Protein AF-A0A9W9LEV6-F1 (afdb_monomer_lite)

Organism: NCBI:txid69766

Radius of gyration: 28.65 Å; chains: 1; bounding box: 37×42×86 Å

Foldseek 3Di:
DDDDDDDDPPPPPDDPDPDPVCVVVPPPPDDDDPPDDDDPPQQLVVDDPVVCVVCVVVVHHSRVVSVVVVVVVVVPPPPDD

Secondary structure (DSSP, 8-state):
--PPP---------PPPPPGGGGG----SS---TTPPPPTT-GGGGS-HHHHHHHHHTT--HHHHHHHHHHHHHHTSS---

pLDDT: mean 73.55, std 15.84, range [41.47, 94.5]

Sequence (81 aa):
MFKKNKNSKSTTKEKPLPDPGYRWGITPSKPYDPDAKPGPDHPVHKIPAEKQEKMRAKGVNPVLKAEMDEAAKGEGASGAK

Structure (mmCIF, N/CA/C/O backbone):
data_AF-A0A9W9LEV6-F1
#
_entry.id   AF-A0A9W9LEV6-F1
#
loop_
_atom_site.group_PDB
_atom_site.id
_atom_site.type_symbol
_atom_site.label_atom_id
_atom_site.label_alt_id
_atom_site.label_comp_id
_atom_site.label_asym_id
_atom_site.label_entity_id
_atom_site.label_seq_id
_atom_site.pdbx_PDB_ins_code
_atom_site.Cartn_x
_atom_site.Cartn_y
_atom_site.Cartn_z
_atom_site.occupancy
_atom_site.B_iso_or_equiv
_atom_site.auth_seq_id
_atom_site.auth_comp_id
_atom_site.auth_asym_id
_atom_site.auth_atom_id
_atom_site.pdbx_PDB_model_num
ATOM 1 N N . MET A 1 1 ? 26.025 30.727 -73.023 1.00 50.06 1 MET A N 1
ATOM 2 C CA . MET A 1 1 ? 25.092 29.940 -72.184 1.00 50.06 1 MET A CA 1
ATOM 3 C C . MET A 1 1 ? 25.804 28.669 -71.737 1.00 50.06 1 MET A C 1
ATOM 5 O O . MET A 1 1 ? 26.048 27.820 -72.579 1.00 50.06 1 MET A O 1
ATOM 9 N N . PHE A 1 2 ? 26.177 28.541 -70.459 1.00 52.38 2 PHE A N 1
ATOM 10 C CA . PHE A 1 2 ? 26.825 27.333 -69.925 1.00 52.38 2 PHE A CA 1
ATOM 11 C C . PHE A 1 2 ? 26.104 26.869 -68.652 1.00 52.38 2 PHE A C 1
ATOM 13 O O . PHE A 1 2 ? 25.814 27.664 -67.758 1.00 52.38 2 PHE A O 1
ATOM 20 N N . LYS A 1 3 ? 25.728 25.585 -68.643 1.00 53.28 3 LYS A N 1
ATOM 21 C CA . LYS A 1 3 ? 24.884 24.918 -67.640 1.00 53.28 3 LYS A CA 1
ATOM 22 C C . LYS A 1 3 ? 25.627 24.784 -66.301 1.00 53.28 3 LYS A C 1
ATOM 24 O O . LYS A 1 3 ? 26.765 24.335 -66.269 1.00 53.28 3 LYS A O 1
ATOM 29 N N . LYS A 1 4 ? 24.962 25.142 -65.194 1.00 52.56 4 LYS A N 1
ATOM 30 C CA . LYS A 1 4 ? 25.432 24.896 -63.818 1.00 52.56 4 LYS A CA 1
ATOM 31 C C . LYS A 1 4 ? 25.304 23.403 -63.490 1.00 52.56 4 LYS A C 1
ATOM 33 O O . LYS A 1 4 ? 24.186 22.889 -63.459 1.00 52.56 4 LYS A O 1
ATOM 38 N N . ASN A 1 5 ? 26.420 22.734 -63.201 1.00 59.41 5 ASN A N 1
ATOM 39 C CA . ASN A 1 5 ? 26.416 21.372 -62.665 1.00 59.41 5 ASN A CA 1
ATOM 40 C C . ASN A 1 5 ? 26.037 21.379 -61.175 1.00 59.41 5 ASN A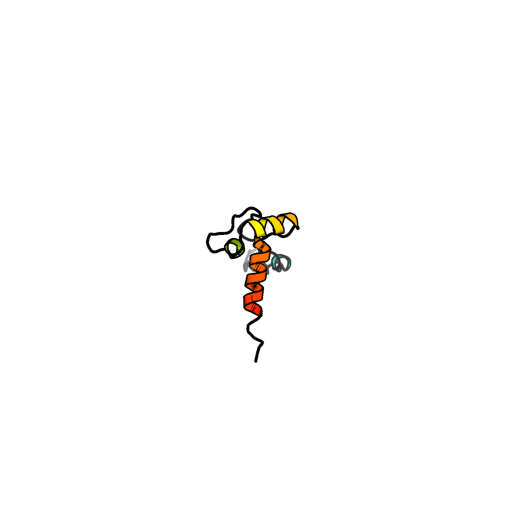 C 1
ATOM 42 O O . ASN A 1 5 ? 26.588 22.141 -60.382 1.00 59.41 5 ASN A O 1
ATOM 46 N N . LYS A 1 6 ? 25.078 20.520 -60.813 1.00 62.19 6 LYS A N 1
ATOM 47 C CA . LYS A 1 6 ? 24.606 20.259 -59.448 1.00 62.19 6 LYS A CA 1
ATOM 48 C C . LYS A 1 6 ? 25.193 18.930 -58.953 1.00 62.19 6 LYS A C 1
ATOM 50 O O . LYS A 1 6 ? 24.596 17.896 -59.214 1.00 62.19 6 LYS A O 1
ATOM 55 N N . ASN A 1 7 ? 26.274 18.958 -58.182 1.00 51.97 7 ASN A N 1
ATOM 56 C CA . ASN A 1 7 ? 26.748 17.824 -57.371 1.00 51.97 7 ASN A CA 1
ATOM 57 C C . ASN A 1 7 ? 27.133 18.395 -55.996 1.00 51.97 7 ASN A C 1
ATOM 59 O O . ASN A 1 7 ? 27.736 19.457 -55.946 1.00 51.97 7 ASN A O 1
ATOM 63 N N . SER A 1 8 ? 26.859 17.823 -54.831 1.00 53.19 8 SER A N 1
ATOM 64 C CA . SER A 1 8 ? 26.046 16.689 -54.389 1.00 53.19 8 SER A CA 1
ATOM 65 C C . SER A 1 8 ? 25.958 16.883 -52.870 1.00 53.19 8 SER A C 1
ATOM 67 O O . SER A 1 8 ? 26.979 16.808 -52.190 1.00 53.19 8 SER A O 1
ATOM 69 N N . LYS A 1 9 ? 24.782 17.211 -52.323 1.00 48.53 9 LYS A N 1
ATOM 70 C CA . LYS A 1 9 ? 24.604 17.308 -50.865 1.00 48.53 9 LYS A CA 1
ATOM 71 C C . LYS A 1 9 ? 24.533 15.887 -50.303 1.00 48.53 9 LYS A C 1
ATOM 73 O O . LYS A 1 9 ? 23.481 15.256 -50.383 1.00 48.53 9 LYS A O 1
ATOM 78 N N . SER A 1 10 ? 25.638 15.377 -49.764 1.00 49.91 10 SER A N 1
ATOM 79 C CA . SER A 1 10 ? 25.642 14.174 -48.931 1.00 49.91 10 SER A CA 1
ATOM 80 C C . SER A 1 10 ? 24.878 14.484 -47.646 1.00 49.91 10 SER A C 1
ATOM 82 O O . SER A 1 10 ? 25.371 15.182 -46.763 1.00 49.91 10 SER A O 1
ATOM 84 N N . THR A 1 11 ? 23.634 14.022 -47.567 1.00 50.06 11 THR A N 1
ATOM 85 C CA . THR A 1 11 ? 22.824 14.105 -46.352 1.00 50.06 11 THR A CA 1
ATOM 86 C C . THR A 1 11 ? 23.183 12.924 -45.461 1.00 50.06 11 THR A C 1
ATOM 88 O O . THR A 1 11 ? 22.521 11.889 -45.463 1.00 50.06 11 THR A O 1
ATOM 91 N N . THR A 1 12 ? 24.262 13.069 -44.693 1.00 54.38 12 THR A N 1
ATOM 92 C CA . THR A 1 12 ? 24.450 12.250 -43.496 1.00 54.38 12 THR A CA 1
ATOM 93 C C . THR A 1 12 ? 23.252 12.541 -42.601 1.00 54.38 12 THR A C 1
ATOM 95 O O . THR A 1 12 ? 23.097 13.657 -42.110 1.00 54.38 12 THR A O 1
ATOM 98 N N . LYS A 1 13 ? 22.334 11.577 -42.465 1.00 57.75 13 LYS A N 1
ATOM 99 C CA . LYS A 1 13 ? 21.237 11.665 -41.499 1.00 57.75 13 LYS A CA 1
ATOM 100 C C . LYS A 1 13 ? 21.830 11.527 -40.104 1.00 57.75 13 LYS A C 1
ATOM 102 O O . LYS A 1 13 ? 21.823 10.445 -39.521 1.00 57.75 13 LYS A O 1
ATOM 107 N N . GLU A 1 14 ? 22.379 12.622 -39.600 1.00 59.22 14 GLU A N 1
ATOM 108 C CA . GLU A 1 14 ? 22.704 12.759 -38.193 1.00 59.22 14 GLU A CA 1
ATOM 109 C C . GLU A 1 14 ? 21.393 12.633 -37.421 1.00 59.22 14 GLU A C 1
ATOM 111 O O . GLU A 1 14 ? 20.467 13.432 -37.578 1.00 59.22 14 GLU A O 1
ATOM 116 N N . LYS A 1 15 ? 21.268 11.551 -36.648 1.00 65.44 15 LYS A N 1
ATOM 117 C CA . LYS A 1 15 ? 20.204 11.452 -35.653 1.00 65.44 15 LYS A CA 1
ATOM 118 C C . LYS A 1 15 ? 20.418 12.632 -34.700 1.00 65.44 15 LYS A C 1
ATOM 120 O O . LYS A 1 15 ? 21.539 12.765 -34.207 1.00 65.44 15 LYS A O 1
ATOM 125 N N . PRO A 1 16 ? 19.410 13.487 -34.458 1.00 68.62 16 PRO A N 1
ATOM 126 C CA . PRO A 1 16 ? 19.571 14.560 -33.492 1.00 68.62 16 PRO A CA 1
ATOM 127 C C . PRO A 1 16 ? 19.962 13.942 -32.148 1.00 68.62 16 PRO A C 1
ATOM 129 O O . PRO A 1 16 ? 19.424 12.901 -31.758 1.00 68.62 16 PRO A O 1
ATOM 132 N N . LEU A 1 17 ? 20.938 14.557 -31.476 1.00 67.62 17 LEU A N 1
ATOM 133 C CA . LEU A 1 17 ? 21.305 14.197 -30.110 1.00 67.62 17 LEU A CA 1
ATOM 134 C C . LEU A 1 17 ? 20.025 14.168 -29.255 1.00 67.62 17 LEU A C 1
ATOM 136 O O . LEU A 1 17 ? 19.177 15.048 -29.432 1.00 67.62 17 LEU A O 1
ATOM 140 N N . PRO A 1 18 ? 19.845 13.165 -28.375 1.00 66.06 18 PRO A N 1
ATOM 141 C CA . PRO A 1 18 ? 18.665 13.099 -27.525 1.00 66.06 18 PRO A CA 1
ATOM 142 C C . PRO A 1 18 ? 18.572 14.388 -26.707 1.00 66.06 18 PRO A C 1
ATOM 144 O O . PRO A 1 18 ? 19.544 14.789 -26.065 1.00 66.06 18 PRO A O 1
ATOM 147 N N . ASP A 1 19 ? 17.414 15.046 -26.772 1.00 65.62 19 ASP A N 1
ATOM 148 C CA . ASP A 1 19 ? 17.169 16.300 -26.066 1.00 65.62 19 ASP A CA 1
ATOM 149 C C . ASP A 1 19 ? 17.409 16.080 -24.558 1.00 65.62 19 ASP A C 1
ATOM 151 O O . ASP A 1 19 ? 16.819 15.165 -23.968 1.00 65.62 19 ASP A O 1
ATOM 155 N N . PRO A 1 20 ? 18.293 16.868 -23.913 1.00 60.75 20 PRO A N 1
ATOM 156 C CA . PRO A 1 20 ? 18.606 16.716 -22.495 1.00 60.75 20 PRO A CA 1
ATOM 157 C C . PRO A 1 20 ? 17.375 16.843 -21.578 1.00 60.75 20 PRO A C 1
ATOM 159 O O . PRO A 1 20 ? 17.432 16.357 -20.444 1.00 60.75 20 PRO A O 1
ATOM 162 N N . GLY A 1 21 ? 16.256 17.408 -22.055 1.00 61.34 21 GLY A N 1
ATOM 163 C CA . GLY A 1 21 ? 14.965 17.421 -21.356 1.00 61.34 21 GLY A CA 1
ATOM 164 C C . GLY A 1 21 ? 14.296 16.044 -21.209 1.00 61.34 21 GLY A C 1
ATOM 165 O O . GLY A 1 21 ? 13.505 15.838 -20.291 1.00 61.34 21 GLY A O 1
ATOM 166 N N . TYR A 1 22 ? 14.662 15.054 -22.032 1.00 60.91 22 TYR A N 1
ATOM 167 C CA . TYR A 1 22 ? 14.098 13.695 -21.975 1.00 60.91 22 TYR A CA 1
ATOM 168 C C . TYR A 1 22 ? 14.708 12.803 -20.890 1.00 60.91 22 TYR A C 1
ATOM 170 O O . TYR A 1 22 ? 14.257 11.674 -20.698 1.00 60.91 22 TYR A O 1
ATOM 178 N N . ARG A 1 23 ? 15.684 13.291 -20.113 1.00 59.34 23 ARG A N 1
ATOM 179 C CA . ARG A 1 23 ? 16.244 12.531 -18.976 1.00 59.34 23 ARG A CA 1
ATOM 180 C C . ARG A 1 23 ? 15.238 12.316 -17.835 1.00 59.34 23 ARG A C 1
ATOM 182 O O . ARG A 1 23 ? 15.486 11.488 -16.968 1.00 59.34 23 ARG A O 1
ATOM 189 N N . TRP A 1 24 ? 14.106 13.019 -17.881 1.00 62.44 24 TRP A N 1
ATOM 190 C CA . TRP A 1 24 ? 12.969 12.897 -16.962 1.00 62.44 24 TRP A CA 1
ATOM 191 C C . TRP A 1 24 ? 11.736 12.253 -17.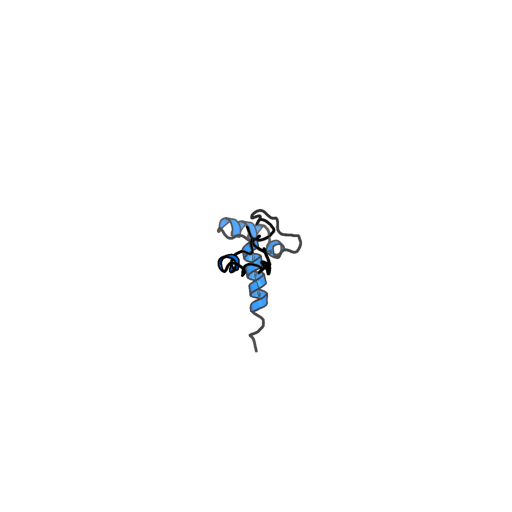630 1.00 62.44 24 TRP A C 1
ATOM 193 O O . TRP A 1 24 ? 10.675 12.159 -17.023 1.00 62.44 24 TRP A O 1
ATOM 203 N N . GLY A 1 25 ? 11.864 11.813 -18.888 1.00 60.72 25 GLY A N 1
ATOM 204 C CA . GLY A 1 25 ? 10.764 11.410 -19.770 1.00 60.72 25 GLY A CA 1
ATOM 205 C C . GLY A 1 25 ? 10.387 9.930 -19.733 1.00 60.72 25 GLY A C 1
ATOM 206 O O . GLY A 1 25 ? 9.874 9.424 -20.728 1.00 60.72 25 GLY A O 1
ATOM 207 N N . ILE A 1 26 ? 10.627 9.216 -18.629 1.00 66.50 26 ILE A N 1
ATOM 208 C CA . ILE A 1 26 ? 10.032 7.884 -18.454 1.00 66.50 26 ILE A CA 1
ATOM 209 C C . ILE A 1 26 ? 8.614 8.102 -17.930 1.00 66.50 26 ILE A C 1
ATOM 211 O O . ILE A 1 26 ? 8.340 7.938 -16.744 1.00 66.50 26 ILE A O 1
ATOM 215 N N . THR A 1 27 ? 7.706 8.531 -18.806 1.00 68.00 27 THR A N 1
ATOM 216 C CA . THR A 1 27 ? 6.280 8.426 -18.506 1.00 68.00 27 THR A CA 1
ATOM 217 C C . THR A 1 27 ? 5.968 6.940 -18.347 1.00 68.00 27 THR A C 1
ATOM 219 O O . THR A 1 27 ? 6.243 6.158 -19.263 1.00 68.00 27 THR A O 1
ATOM 222 N N . PRO A 1 28 ? 5.447 6.503 -17.186 1.00 68.19 28 PRO A N 1
ATOM 223 C CA . PRO A 1 28 ? 5.041 5.121 -17.016 1.00 68.19 28 PRO A CA 1
ATOM 224 C C . PRO A 1 28 ? 4.092 4.747 -18.153 1.00 68.19 28 PRO A C 1
ATOM 226 O O . PRO A 1 28 ? 3.104 5.436 -18.397 1.00 68.19 28 PRO A O 1
ATOM 229 N N . SER A 1 29 ? 4.386 3.653 -18.860 1.00 72.06 29 SER A N 1
ATOM 230 C CA . SER A 1 29 ? 3.549 3.192 -19.978 1.00 72.06 29 SER A CA 1
ATOM 231 C C . SER A 1 29 ? 2.114 2.875 -19.544 1.00 72.06 29 SER A C 1
ATOM 233 O O . SER A 1 29 ? 1.235 2.722 -20.390 1.00 72.06 29 SER A O 1
ATOM 235 N N . LYS A 1 30 ? 1.892 2.724 -18.236 1.00 74.31 30 LYS A N 1
ATOM 236 C CA . LYS A 1 30 ? 0.609 2.413 -17.632 1.00 74.31 30 LYS A CA 1
ATOM 237 C C . LYS A 1 30 ? 0.211 3.558 -16.698 1.00 74.31 30 LYS A C 1
ATOM 239 O O . LYS A 1 30 ? 1.039 3.949 -15.873 1.00 74.31 30 LYS A O 1
ATOM 244 N N . PRO A 1 31 ? -1.019 4.088 -16.811 1.00 75.88 31 PRO A N 1
ATOM 245 C CA . PRO A 1 31 ? -1.507 5.072 -15.859 1.00 75.88 31 PRO A CA 1
ATOM 246 C C . PRO A 1 31 ? -1.509 4.457 -14.458 1.00 75.88 31 PRO A C 1
ATOM 248 O O . PRO A 1 31 ? -1.873 3.292 -14.284 1.00 75.88 31 PRO A O 1
ATOM 251 N N . TYR A 1 32 ? -1.069 5.239 -13.476 1.00 74.81 32 TYR A N 1
ATOM 252 C CA . TYR A 1 32 ? -1.223 4.879 -12.075 1.00 74.81 32 TYR A CA 1
ATOM 253 C C . TYR A 1 32 ? -2.714 4.884 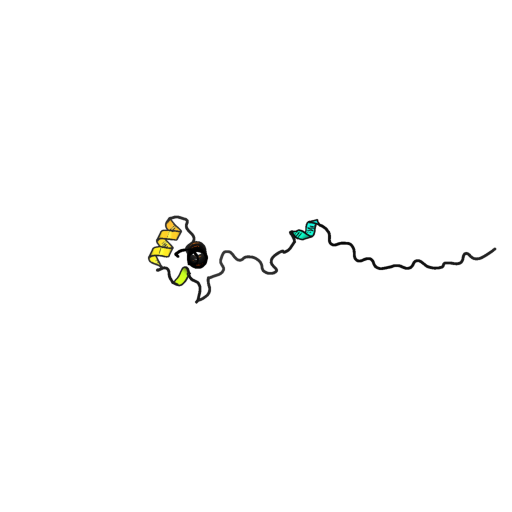-11.735 1.00 74.81 32 TYR A C 1
ATOM 255 O O . TYR A 1 32 ? -3.397 5.880 -11.970 1.00 74.81 32 TYR A O 1
ATOM 263 N N . ASP A 1 33 ? -3.201 3.765 -11.209 1.00 79.50 33 ASP A N 1
ATOM 264 C CA . ASP A 1 33 ? -4.571 3.617 -10.734 1.00 79.50 33 ASP A CA 1
ATOM 265 C C . ASP A 1 33 ? -4.549 3.617 -9.194 1.00 79.50 33 ASP A C 1
ATOM 267 O O . ASP A 1 33 ? -4.056 2.652 -8.600 1.00 79.50 33 ASP A O 1
ATOM 271 N N . PRO A 1 34 ? -5.029 4.691 -8.538 1.00 70.12 34 PRO A N 1
ATOM 272 C CA . PRO A 1 34 ? -5.051 4.784 -7.079 1.00 70.12 34 PRO A CA 1
ATOM 273 C C . PRO A 1 34 ? -6.031 3.796 -6.427 1.00 70.12 34 PRO A C 1
ATOM 275 O O . PRO A 1 34 ? -5.881 3.497 -5.242 1.00 70.12 34 PRO A O 1
ATOM 278 N N . ASP A 1 35 ? -7.001 3.276 -7.184 1.00 75.38 35 ASP A N 1
ATOM 279 C CA . ASP A 1 35 ?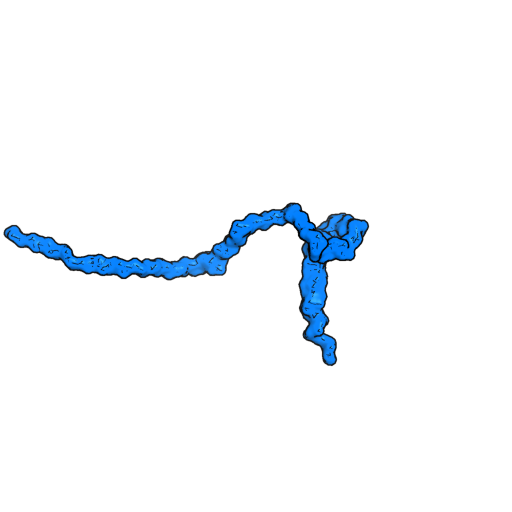 -8.042 2.362 -6.703 1.00 75.38 35 ASP A CA 1
ATOM 280 C C . ASP A 1 35 ? -7.757 0.898 -7.077 1.00 75.38 35 ASP A C 1
ATOM 282 O O . ASP A 1 35 ? -8.584 0.000 -6.844 1.00 75.38 35 ASP A O 1
ATOM 286 N N . ALA A 1 36 ? -6.573 0.633 -7.640 1.00 80.56 36 ALA A N 1
ATOM 287 C CA . ALA A 1 36 ? -6.124 -0.708 -7.962 1.00 80.56 36 ALA A CA 1
ATOM 288 C C . ALA A 1 36 ? -6.158 -1.587 -6.706 1.00 80.56 36 ALA A C 1
ATOM 290 O O . ALA A 1 36 ? -5.482 -1.338 -5.705 1.00 80.56 36 ALA A O 1
ATOM 291 N N . LYS A 1 37 ? -6.963 -2.652 -6.759 1.00 82.25 37 LYS A N 1
ATOM 292 C CA . LYS A 1 37 ? -7.063 -3.584 -5.639 1.00 82.25 37 LYS A CA 1
ATOM 293 C C . LYS A 1 37 ? -5.763 -4.384 -5.531 1.00 82.25 37 LYS A C 1
ATOM 295 O O . LYS A 1 37 ? -5.327 -4.956 -6.533 1.00 82.25 37 LYS A O 1
ATOM 300 N N . PRO A 1 38 ? -5.171 -4.474 -4.332 1.00 84.12 38 PRO A N 1
ATOM 301 C CA . PRO A 1 38 ? -3.985 -5.285 -4.116 1.00 84.12 38 PRO A CA 1
ATOM 302 C C . PRO A 1 38 ? -4.272 -6.755 -4.446 1.00 84.12 38 PRO A C 1
ATOM 304 O O . PRO A 1 38 ? -5.322 -7.291 -4.080 1.00 84.12 38 PRO A O 1
ATOM 307 N N . GLY A 1 39 ? -3.336 -7.405 -5.145 1.00 87.00 39 GLY A N 1
ATOM 308 C CA . GLY A 1 39 ? -3.451 -8.814 -5.528 1.00 87.00 39 GLY A CA 1
ATOM 309 C C . GLY A 1 39 ? -3.504 -9.765 -4.319 1.00 87.00 39 GLY A C 1
ATOM 310 O O . GLY A 1 39 ? -3.271 -9.333 -3.191 1.00 87.00 39 GLY A O 1
ATOM 311 N N . PRO A 1 40 ? -3.786 -11.066 -4.522 1.00 86.69 40 PRO A N 1
ATOM 312 C CA . PRO A 1 40 ? -3.966 -12.031 -3.429 1.00 86.69 40 PRO A CA 1
ATOM 313 C C . PRO A 1 40 ? -2.745 -12.188 -2.511 1.00 86.69 40 PRO A C 1
ATOM 315 O O . PRO A 1 40 ? -2.905 -12.459 -1.328 1.00 86.69 40 PRO A O 1
ATOM 318 N N . ASP A 1 41 ? -1.540 -11.989 -3.049 1.00 87.69 41 ASP A N 1
ATOM 319 C CA . ASP A 1 41 ? -0.268 -12.148 -2.328 1.00 87.69 41 ASP A CA 1
ATOM 320 C C . ASP A 1 41 ? 0.250 -10.831 -1.712 1.00 87.69 41 ASP A C 1
ATOM 322 O O . ASP A 1 41 ? 1.393 -10.712 -1.284 1.00 87.69 41 ASP A O 1
ATOM 326 N N . HIS A 1 42 ? -0.582 -9.787 -1.689 1.00 86.25 42 HIS A N 1
ATOM 327 C CA . HIS A 1 42 ? -0.170 -8.483 -1.182 1.00 86.25 42 HIS A CA 1
ATOM 328 C C . HIS A 1 42 ? -0.038 -8.487 0.357 1.00 86.25 42 HIS A C 1
ATOM 330 O O . HIS A 1 42 ? -0.941 -8.975 1.051 1.00 86.25 42 HIS A O 1
ATOM 336 N N . PRO A 1 43 ? 1.005 -7.862 0.941 1.00 88.38 43 PRO A N 1
ATOM 337 C CA . PRO A 1 43 ? 1.255 -7.870 2.388 1.00 88.38 43 PRO A CA 1
ATOM 338 C C . PRO A 1 43 ? 0.113 -7.284 3.226 1.00 88.38 43 PRO A C 1
ATOM 340 O O . PRO A 1 43 ? -0.034 -7.631 4.395 1.00 88.38 43 PRO A O 1
ATOM 343 N N . VAL A 1 44 ? -0.735 -6.435 2.640 1.00 90.25 44 VAL A N 1
ATOM 344 C CA . VAL A 1 44 ? -1.924 -5.872 3.311 1.00 90.25 44 VAL A CA 1
ATOM 345 C C . VAL A 1 44 ? -2.876 -6.948 3.840 1.00 90.25 44 VAL A C 1
ATOM 347 O O . VAL A 1 44 ? -3.502 -6.745 4.878 1.00 90.25 44 VAL A O 1
ATOM 350 N N . HIS A 1 45 ? -2.950 -8.111 3.186 1.00 89.62 45 HIS A N 1
ATOM 351 C CA . HIS A 1 45 ? -3.814 -9.216 3.615 1.00 89.62 45 HIS A CA 1
ATOM 352 C C . HIS A 1 45 ? -3.299 -9.901 4.887 1.00 89.62 45 HIS A C 1
ATOM 354 O O . HIS A 1 45 ? -4.059 -10.587 5.565 1.00 89.62 45 HIS A O 1
ATOM 360 N N . LYS A 1 46 ? -2.037 -9.655 5.275 1.00 89.19 46 LYS A N 1
ATOM 361 C CA . LYS A 1 46 ? -1.474 -10.061 6.576 1.00 89.19 46 LYS A CA 1
ATOM 362 C C . LYS A 1 46 ? -2.058 -9.227 7.729 1.00 89.19 46 LYS A C 1
ATOM 364 O O . LYS A 1 46 ? -1.953 -9.620 8.890 1.00 89.19 46 LYS A O 1
ATOM 369 N N . ILE A 1 47 ? -2.661 -8.070 7.433 1.00 86.88 47 ILE A N 1
ATOM 370 C CA . ILE A 1 47 ? -3.262 -7.171 8.421 1.00 86.88 47 ILE A CA 1
ATOM 371 C C . ILE A 1 47 ? -4.757 -7.507 8.561 1.00 86.88 47 ILE A C 1
ATOM 373 O O . ILE A 1 47 ? -5.493 -7.385 7.582 1.00 86.88 47 ILE A O 1
ATOM 377 N N . PRO A 1 48 ? -5.251 -7.850 9.768 1.00 92.94 48 PRO A N 1
ATOM 378 C CA . PRO A 1 48 ? -6.676 -8.073 10.011 1.00 92.94 48 PRO A CA 1
ATOM 379 C C . PRO A 1 48 ? -7.543 -6.867 9.628 1.00 92.94 48 PRO A C 1
ATOM 381 O O . PRO A 1 48 ? -7.151 -5.720 9.865 1.00 92.94 48 PRO A O 1
ATOM 384 N N . ALA A 1 49 ? -8.754 -7.117 9.122 1.00 90.19 49 ALA A N 1
ATOM 385 C CA . ALA A 1 49 ? -9.675 -6.079 8.644 1.00 90.19 49 ALA A CA 1
ATOM 386 C C . ALA A 1 49 ? -9.958 -4.979 9.689 1.00 90.19 49 ALA A C 1
ATOM 388 O O . ALA A 1 49 ? -9.923 -3.795 9.358 1.00 90.19 49 ALA A O 1
ATOM 389 N N . GLU A 1 50 ? -10.119 -5.347 10.964 1.00 91.12 50 GLU A N 1
ATOM 390 C CA . GLU A 1 50 ? -10.321 -4.394 12.067 1.00 91.12 50 GLU A CA 1
ATOM 391 C C . GLU A 1 50 ? -9.149 -3.418 12.239 1.00 91.12 50 GLU A C 1
ATOM 393 O O . GLU A 1 50 ? -9.326 -2.243 12.566 1.00 91.12 50 GLU A O 1
ATOM 398 N N . LYS A 1 51 ? -7.916 -3.901 12.040 1.00 91.94 51 LYS A N 1
ATOM 399 C CA . LYS A 1 51 ? -6.722 -3.053 12.118 1.00 91.94 51 LYS A CA 1
ATOM 400 C C . LYS A 1 51 ? -6.638 -2.144 10.901 1.00 91.94 51 LYS A C 1
ATOM 402 O O . LYS A 1 51 ? -6.309 -0.974 11.066 1.00 91.94 51 LYS A O 1
ATOM 407 N N . GLN A 1 52 ? -6.989 -2.644 9.717 1.00 90.31 52 GLN A N 1
ATOM 408 C CA . GLN A 1 52 ? -7.049 -1.817 8.513 1.00 90.31 52 GLN A CA 1
ATOM 409 C C . GLN A 1 52 ? -8.060 -0.673 8.669 1.00 90.31 52 GLN A C 1
ATOM 411 O O . GLN A 1 52 ? -7.757 0.459 8.306 1.00 90.31 52 GLN A O 1
ATOM 416 N N . GLU A 1 53 ? -9.232 -0.928 9.252 1.00 92.31 53 GLU A N 1
ATOM 417 C CA . GLU A 1 53 ? -10.236 0.111 9.506 1.00 92.31 53 GLU A CA 1
ATOM 418 C C . GLU A 1 53 ? -9.750 1.150 10.520 1.00 92.31 53 GLU A C 1
ATOM 420 O O . GLU A 1 53 ? -9.844 2.350 10.263 1.00 92.31 53 GLU A O 1
ATOM 425 N N . LYS A 1 54 ? -9.109 0.713 11.610 1.00 93.31 54 LYS A N 1
ATOM 426 C CA . LYS A 1 54 ? -8.448 1.623 12.563 1.00 93.31 54 LYS A CA 1
ATOM 427 C C . LYS A 1 54 ? -7.365 2.477 11.902 1.00 93.31 54 LYS A C 1
ATOM 429 O O . LYS A 1 54 ? -7.161 3.618 12.308 1.00 93.31 54 LYS A O 1
ATOM 434 N N . MET A 1 55 ? -6.654 1.942 10.913 1.00 90.81 55 MET A N 1
ATOM 435 C CA . MET A 1 55 ? -5.655 2.692 10.149 1.00 90.81 55 MET A CA 1
ATOM 436 C C . MET A 1 55 ? -6.314 3.719 9.233 1.00 90.81 55 MET A C 1
ATOM 438 O O . MET A 1 55 ? -5.924 4.884 9.279 1.00 90.81 55 MET A O 1
ATOM 442 N N . ARG A 1 56 ? -7.372 3.337 8.506 1.00 92.44 56 ARG A N 1
ATOM 443 C CA . ARG A 1 56 ? -8.164 4.272 7.689 1.00 92.44 56 ARG A CA 1
ATOM 444 C C . ARG A 1 56 ? -8.748 5.406 8.534 1.00 92.44 56 ARG A C 1
ATOM 446 O O . ARG A 1 56 ? -8.641 6.560 8.139 1.00 92.44 56 ARG A O 1
ATOM 453 N N . ALA A 1 57 ? -9.264 5.103 9.728 1.00 94.50 57 ALA A N 1
ATOM 454 C CA . ALA A 1 57 ? -9.777 6.105 10.667 1.00 94.50 57 ALA A CA 1
ATOM 455 C C . ALA A 1 57 ? -8.700 7.102 11.138 1.00 94.50 57 ALA A C 1
ATOM 457 O O . ALA A 1 57 ? -9.009 8.244 11.463 1.00 94.50 57 ALA A O 1
ATOM 458 N N . LYS A 1 58 ? -7.429 6.686 11.152 1.00 93.00 58 LYS A N 1
ATOM 459 C CA . LYS A 1 58 ? -6.270 7.537 11.465 1.00 93.00 58 LYS A CA 1
ATOM 460 C C . LYS A 1 58 ? -5.680 8.238 10.233 1.00 93.00 58 LYS A C 1
ATOM 462 O O . LYS A 1 58 ? -4.645 8.884 10.358 1.00 93.00 58 LYS A O 1
ATOM 467 N N . GLY A 1 59 ? -6.281 8.078 9.052 1.00 91.44 59 GLY A N 1
ATOM 468 C CA . GLY A 1 59 ? -5.748 8.603 7.791 1.00 91.44 59 GLY A CA 1
ATOM 469 C C . GLY A 1 59 ? -4.541 7.831 7.244 1.00 91.44 59 GLY A C 1
ATOM 470 O O . GLY A 1 59 ? -3.847 8.325 6.362 1.00 91.44 59 GLY A O 1
ATOM 471 N N . VAL A 1 60 ? -4.267 6.625 7.751 1.00 90.94 60 VAL A N 1
ATOM 472 C CA . VAL A 1 60 ? -3.163 5.772 7.291 1.00 90.94 60 VAL A CA 1
ATOM 473 C C . VAL A 1 60 ? -3.686 4.767 6.270 1.00 90.94 60 VAL A C 1
ATOM 475 O O . VAL A 1 60 ? -4.571 3.966 6.578 1.00 90.94 60 VAL A O 1
ATOM 478 N N . ASN A 1 61 ? -3.104 4.757 5.069 1.00 90.50 61 ASN A N 1
ATOM 479 C CA . ASN A 1 61 ? -3.430 3.751 4.062 1.00 90.50 61 ASN A CA 1
ATOM 480 C C . ASN A 1 61 ? -2.804 2.392 4.452 1.00 90.50 61 ASN A C 1
ATOM 482 O O . ASN A 1 61 ? -1.575 2.287 4.515 1.00 90.50 61 ASN A O 1
ATOM 486 N N . PRO A 1 62 ? -3.613 1.344 4.705 1.00 90.19 62 PRO A N 1
ATOM 487 C CA . PRO A 1 62 ? -3.101 0.033 5.094 1.00 90.19 62 PRO A CA 1
ATOM 488 C C . PRO A 1 62 ? -2.264 -0.645 4.004 1.00 90.19 62 PRO A C 1
ATOM 490 O O . PRO A 1 62 ? -1.370 -1.413 4.347 1.00 90.19 62 PRO A O 1
ATOM 493 N N . VAL A 1 63 ? -2.513 -0.349 2.724 1.00 91.38 63 VAL A N 1
ATOM 494 C CA . VAL A 1 63 ? -1.738 -0.877 1.589 1.00 91.38 63 VAL A CA 1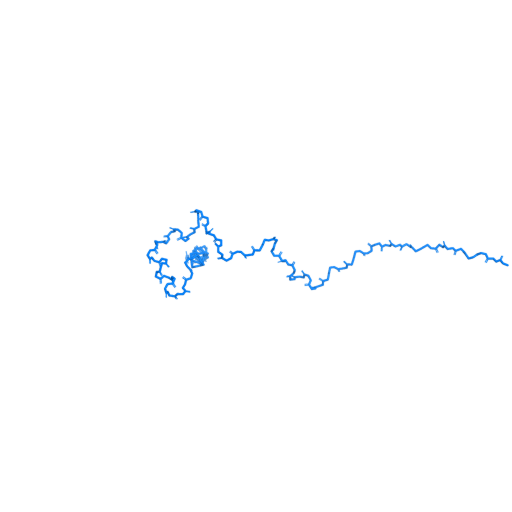
ATOM 495 C C . VAL A 1 63 ? -0.314 -0.332 1.645 1.00 91.38 63 VAL A C 1
ATOM 497 O O . VAL A 1 63 ? 0.618 -1.106 1.836 1.00 91.38 63 VAL A O 1
ATOM 500 N N . LEU A 1 64 ? -0.173 0.998 1.620 1.00 88.50 64 LEU A N 1
ATOM 501 C CA . LEU A 1 64 ? 1.128 1.674 1.674 1.00 88.50 64 LEU A CA 1
ATOM 502 C C . LEU A 1 64 ? 1.904 1.312 2.939 1.00 88.50 64 LEU A C 1
ATOM 504 O O . LEU A 1 64 ? 3.108 1.079 2.898 1.00 88.50 64 LEU A O 1
ATOM 508 N N . LYS A 1 65 ? 1.215 1.230 4.083 1.00 90.06 65 LYS A N 1
ATOM 509 C CA . LYS A 1 65 ? 1.857 0.841 5.338 1.00 90.06 65 LYS A CA 1
ATOM 510 C C . LYS A 1 65 ? 2.431 -0.575 5.267 1.00 90.06 65 LYS A C 1
ATOM 512 O O . LYS A 1 65 ? 3.544 -0.789 5.733 1.00 90.06 65 LYS A O 1
ATOM 517 N N . ALA A 1 66 ? 1.683 -1.519 4.698 1.00 90.25 66 ALA A N 1
ATOM 518 C CA . ALA A 1 66 ? 2.130 -2.898 4.563 1.00 90.25 66 ALA A CA 1
ATOM 519 C C . ALA A 1 66 ? 3.344 -3.017 3.629 1.00 90.25 66 ALA A C 1
ATOM 521 O O . ALA A 1 66 ? 4.272 -3.753 3.950 1.00 90.25 66 ALA A O 1
ATOM 522 N N . GLU A 1 67 ? 3.362 -2.266 2.524 1.00 88.44 67 GLU A N 1
ATOM 523 C CA . GLU A 1 67 ? 4.512 -2.201 1.610 1.00 88.44 67 GLU A CA 1
ATOM 524 C C . GLU A 1 67 ? 5.749 -1.607 2.297 1.00 88.44 67 GLU A C 1
ATOM 526 O O . GLU A 1 67 ? 6.835 -2.176 2.212 1.00 88.44 67 GLU A O 1
ATOM 531 N N . MET A 1 68 ? 5.588 -0.504 3.038 1.00 88.88 68 MET A N 1
ATOM 532 C CA . MET A 1 68 ? 6.686 0.110 3.795 1.00 88.88 68 MET A CA 1
ATOM 533 C C . MET A 1 68 ? 7.243 -0.821 4.875 1.00 88.88 68 MET A C 1
ATOM 535 O O . MET A 1 68 ? 8.458 -0.916 5.037 1.00 88.88 68 MET A O 1
ATOM 539 N N . ASP A 1 69 ? 6.372 -1.506 5.618 1.00 87.69 69 ASP A N 1
ATOM 540 C CA . ASP A 1 69 ? 6.793 -2.436 6.666 1.00 87.69 69 ASP A CA 1
ATOM 541 C C . ASP A 1 69 ? 7.484 -3.680 6.067 1.00 87.69 69 ASP A C 1
ATOM 543 O O . ASP A 1 69 ? 8.431 -4.202 6.658 1.00 87.69 69 ASP A O 1
ATOM 547 N N . GLU A 1 70 ? 7.059 -4.149 4.888 1.00 85.25 70 GLU A N 1
ATOM 548 C CA . GLU A 1 70 ? 7.708 -5.253 4.168 1.00 85.25 70 GLU A CA 1
ATOM 549 C C . GLU A 1 70 ? 9.074 -4.849 3.594 1.00 85.25 70 GLU A C 1
ATOM 551 O O . GLU A 1 70 ? 10.043 -5.595 3.762 1.00 85.25 70 GLU A O 1
ATOM 556 N N . ALA A 1 71 ? 9.188 -3.649 3.018 1.00 84.94 71 ALA A N 1
ATOM 557 C CA . ALA A 1 71 ? 10.460 -3.092 2.559 1.00 84.94 71 ALA A CA 1
ATOM 558 C C . ALA A 1 71 ? 11.455 -2.914 3.722 1.00 84.94 71 ALA A C 1
ATOM 560 O O . ALA A 1 71 ? 12.588 -3.394 3.657 1.00 84.94 71 ALA A O 1
ATOM 561 N N . ALA A 1 72 ? 11.007 -2.329 4.838 1.00 81.56 72 ALA A N 1
ATOM 562 C CA . ALA A 1 72 ? 11.834 -2.136 6.030 1.00 81.56 72 ALA A CA 1
ATOM 563 C C . ALA A 1 72 ? 12.293 -3.465 6.656 1.00 81.56 72 ALA A C 1
ATOM 565 O O . ALA A 1 72 ? 13.399 -3.560 7.192 1.00 81.56 72 ALA A O 1
ATOM 566 N N . LYS A 1 73 ? 11.474 -4.521 6.563 1.00 74.19 73 LYS A N 1
ATOM 567 C CA . LYS A 1 73 ? 11.847 -5.865 7.022 1.00 74.19 73 LYS A CA 1
ATOM 568 C C . LYS A 1 73 ? 12.988 -6.471 6.192 1.00 74.19 73 LYS A C 1
ATOM 570 O O . LYS A 1 73 ? 13.748 -7.276 6.728 1.00 74.19 73 LYS A O 1
ATOM 575 N N . GLY A 1 74 ? 13.124 -6.079 4.924 1.00 61.44 74 GLY A N 1
ATOM 576 C CA . GLY A 1 74 ? 14.245 -6.458 4.060 1.00 61.44 74 GLY A CA 1
ATOM 577 C C . GLY A 1 74 ? 15.539 -5.693 4.362 1.00 61.44 74 GLY A C 1
ATOM 578 O O . GLY A 1 74 ? 16.617 -6.279 4.301 1.00 61.44 74 GLY A O 1
ATOM 579 N N . GLU A 1 75 ? 15.444 -4.420 4.754 1.00 58.50 75 GLU A N 1
ATOM 580 C CA . GLU A 1 75 ? 16.606 -3.552 5.029 1.00 58.50 75 GLU A CA 1
ATOM 581 C C . GLU A 1 75 ? 17.213 -3.705 6.442 1.00 58.50 75 GLU A C 1
ATOM 583 O O . GLU A 1 75 ? 18.289 -3.178 6.712 1.00 58.50 75 GLU A O 1
ATOM 588 N N . GLY A 1 76 ? 16.576 -4.455 7.350 1.00 53.09 76 GLY A N 1
ATOM 589 C CA . GLY A 1 76 ? 16.989 -4.556 8.761 1.00 53.09 76 GLY A CA 1
ATOM 590 C C . GLY A 1 76 ? 17.785 -5.801 9.180 1.00 53.09 76 GLY A C 1
ATOM 591 O O . GLY A 1 76 ? 18.151 -5.907 10.348 1.00 53.09 76 GLY A O 1
ATOM 592 N N . ALA A 1 77 ? 18.049 -6.761 8.286 1.00 49.44 77 ALA A N 1
ATOM 593 C CA . ALA A 1 77 ? 18.691 -8.038 8.647 1.00 49.44 77 ALA A CA 1
ATOM 594 C C . ALA A 1 77 ? 20.195 -8.129 8.308 1.00 49.44 77 ALA A C 1
ATOM 596 O O . ALA A 1 77 ? 20.803 -9.185 8.473 1.00 49.44 77 ALA A O 1
ATOM 597 N N . SER A 1 78 ? 20.821 -7.037 7.867 1.00 53.47 78 SER A N 1
AT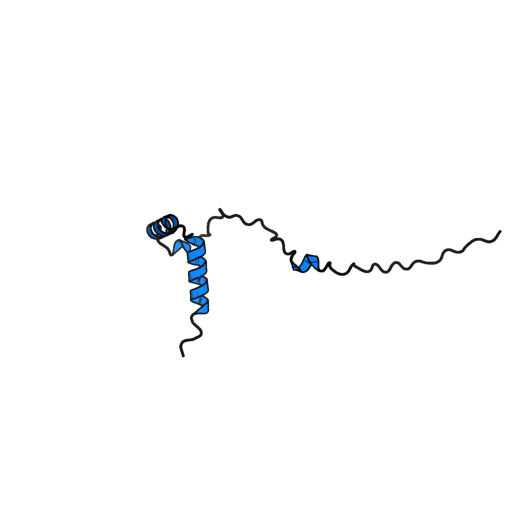OM 598 C CA . SER A 1 78 ? 22.268 -6.950 7.627 1.00 53.47 78 SER A CA 1
ATOM 599 C C . SER A 1 78 ? 22.905 -5.929 8.571 1.00 53.47 78 SER A C 1
ATOM 601 O O . SER A 1 78 ? 23.348 -4.868 8.145 1.00 53.47 78 SER A O 1
ATOM 603 N N . GLY A 1 79 ? 22.910 -6.222 9.872 1.00 48.09 79 GLY A N 1
ATOM 604 C CA . GLY A 1 79 ? 23.509 -5.317 10.861 1.00 48.09 79 GLY A CA 1
ATOM 605 C C . GLY A 1 79 ? 23.545 -5.791 12.315 1.00 48.09 79 GLY A C 1
ATOM 606 O O . GLY A 1 79 ? 23.951 -5.018 13.171 1.00 48.09 79 GLY A O 1
ATOM 607 N N . ALA A 1 80 ? 23.154 -7.033 12.614 1.00 47.66 80 ALA A N 1
ATOM 608 C CA . ALA A 1 80 ? 23.392 -7.646 13.919 1.00 47.66 80 ALA A CA 1
ATOM 609 C C . ALA A 1 80 ? 24.495 -8.708 13.778 1.00 47.66 80 ALA A C 1
ATOM 611 O O . ALA A 1 80 ? 24.223 -9.864 13.450 1.00 47.66 80 ALA A O 1
ATOM 612 N N . LYS A 1 81 ? 25.746 -8.285 13.969 1.00 41.47 81 LYS A N 1
ATOM 613 C CA . LYS A 1 81 ? 26.894 -9.138 14.288 1.00 41.47 81 LYS A CA 1
ATOM 614 C C . LYS A 1 81 ? 27.655 -8.500 15.436 1.00 41.47 81 LYS A C 1
ATOM 616 O O . LYS A 1 81 ? 27.802 -7.260 15.391 1.00 41.47 81 LYS A O 1
#